Protein AF-A0A453HZV8-F1 (afdb_monomer)

Radius of gyration: 26.29 Å; Cα contacts (8 Å, |Δi|>4): 63; chains: 1; bounding box: 36×50×72 Å

Structure (mmCIF, N/CA/C/O backbone):
data_AF-A0A453HZV8-F1
#
_entry.id   AF-A0A453HZV8-F1
#
loop_
_atom_site.group_PDB
_atom_site.id
_atom_site.type_symbol
_atom_site.label_atom_id
_atom_site.label_alt_id
_atom_site.label_comp_id
_atom_site.label_asym_id
_atom_site.label_entity_id
_atom_site.label_seq_id
_atom_site.pdbx_PDB_ins_code
_atom_site.Cartn_x
_atom_site.Cartn_y
_atom_site.Cartn_z
_atom_site.occupancy
_atom_site.B_iso_or_equiv
_atom_site.auth_seq_id
_atom_site.auth_comp_id
_atom_site.auth_asym_id
_atom_site.auth_atom_id
_atom_site.pdbx_PDB_model_num
ATOM 1 N N . ASP A 1 1 ? 2.988 -12.137 22.885 1.00 50.72 1 ASP A N 1
ATOM 2 C CA . ASP A 1 1 ? 1.997 -13.231 22.780 1.00 50.72 1 ASP A CA 1
ATOM 3 C C . ASP A 1 1 ? 1.695 -13.998 24.070 1.00 50.72 1 ASP A C 1
ATOM 5 O O . ASP A 1 1 ? 0.723 -14.731 24.083 1.00 50.72 1 ASP A O 1
ATOM 9 N N . GLY A 1 2 ? 2.423 -13.806 25.182 1.00 58.47 2 GLY A N 1
ATOM 10 C CA . GLY A 1 2 ? 2.131 -14.515 26.445 1.00 58.47 2 GLY A CA 1
ATOM 11 C C . GLY A 1 2 ? 1.317 -13.742 27.491 1.00 58.47 2 GLY A C 1
ATOM 12 O O . GLY A 1 2 ? 0.857 -14.336 28.455 1.00 58.47 2 GLY A O 1
ATOM 13 N N . GLN A 1 3 ? 1.140 -12.425 27.343 1.00 60.38 3 GLN A N 1
ATOM 14 C CA . GLN A 1 3 ? 0.518 -11.594 28.388 1.00 60.38 3 GLN A CA 1
ATOM 15 C C . GLN A 1 3 ? -1.000 -11.779 28.486 1.00 60.38 3 GLN A C 1
ATOM 17 O O . GLN A 1 3 ? -1.528 -11.788 29.588 1.00 60.38 3 GLN A O 1
ATOM 22 N N . PHE A 1 4 ? -1.693 -11.955 27.356 1.00 62.22 4 PHE A N 1
ATOM 23 C CA . PHE A 1 4 ? -3.146 -12.163 27.338 1.00 62.22 4 PHE A CA 1
ATOM 24 C C . PHE A 1 4 ? -3.532 -13.562 27.838 1.00 62.22 4 PHE A C 1
ATOM 26 O O . PHE A 1 4 ? -4.460 -13.703 28.626 1.00 62.22 4 PHE A O 1
ATOM 33 N N . ASP A 1 5 ? -2.766 -14.583 27.446 1.00 67.31 5 ASP A N 1
ATOM 34 C CA . ASP A 1 5 ? -2.943 -15.961 27.928 1.00 67.31 5 ASP A CA 1
ATOM 35 C C . ASP A 1 5 ? -2.669 -16.062 29.438 1.00 67.31 5 ASP A C 1
ATOM 37 O O . ASP A 1 5 ? -3.370 -16.754 30.170 1.00 67.31 5 ASP A O 1
ATOM 41 N N . ARG A 1 6 ? -1.686 -15.293 29.930 1.00 63.53 6 ARG A N 1
ATOM 42 C CA . ARG A 1 6 ? -1.406 -15.135 31.362 1.00 63.53 6 ARG A CA 1
ATOM 43 C C . ARG A 1 6 ? -2.530 -14.404 32.103 1.00 63.53 6 ARG A C 1
ATOM 45 O O . ARG A 1 6 ? -2.806 -14.741 33.245 1.00 63.53 6 ARG A O 1
ATOM 52 N N . LEU A 1 7 ? -3.187 -13.447 31.445 1.00 65.31 7 LEU A N 1
ATOM 53 C CA . LEU A 1 7 ? -4.329 -12.697 31.976 1.00 65.31 7 LEU A CA 1
ATOM 54 C C . LEU A 1 7 ? -5.546 -13.588 32.232 1.00 65.31 7 LEU A C 1
ATOM 56 O O . LEU A 1 7 ? -6.179 -13.485 33.278 1.00 65.31 7 LEU A O 1
ATOM 60 N N . LEU A 1 8 ? -5.856 -14.457 31.266 1.00 66.81 8 LEU A N 1
ATOM 61 C CA . LEU A 1 8 ? -6.977 -15.391 31.347 1.00 66.81 8 LEU A CA 1
ATOM 62 C C . LEU A 1 8 ? -6.800 -16.373 32.508 1.00 66.81 8 LEU A C 1
ATOM 64 O O . LEU A 1 8 ? -7.730 -16.559 33.283 1.00 66.81 8 LEU A O 1
ATOM 68 N N . ARG A 1 9 ? -5.590 -16.922 32.682 1.00 65.12 9 ARG A N 1
ATOM 69 C CA . ARG A 1 9 ? -5.285 -17.860 33.777 1.00 65.12 9 ARG A CA 1
ATOM 70 C C . ARG A 1 9 ? -5.439 -17.225 35.160 1.00 65.12 9 ARG A C 1
ATOM 72 O O . ARG A 1 9 ? -6.044 -17.822 36.035 1.00 65.12 9 ARG A O 1
ATOM 79 N N . VAL A 1 10 ? -4.974 -15.986 35.336 1.00 66.31 10 VAL A N 1
ATOM 80 C CA . VAL A 1 10 ? -5.089 -15.266 36.620 1.00 66.31 10 VAL A CA 1
ATOM 81 C C . VAL A 1 10 ? -6.551 -14.997 36.989 1.00 66.31 10 VAL A C 1
ATOM 83 O O . VAL A 1 10 ? -6.921 -15.171 38.142 1.00 66.31 10 VAL A O 1
ATOM 86 N N . GLN A 1 11 ? -7.408 -14.646 36.022 1.00 62.66 11 GLN A N 1
ATOM 87 C CA . GLN A 1 11 ? -8.848 -14.479 36.271 1.00 62.66 11 GLN A CA 1
ATOM 88 C C . GLN A 1 11 ? -9.580 -15.790 36.593 1.00 62.66 11 GLN A C 1
ATOM 90 O O . GLN A 1 11 ? -10.613 -15.759 37.268 1.00 62.66 11 GLN A O 1
ATOM 95 N N . GLU A 1 12 ? -9.100 -16.919 36.070 1.00 62.25 12 GLU A N 1
ATOM 96 C CA . GLU A 1 12 ? -9.624 -18.251 36.389 1.00 62.25 12 GLU A CA 1
ATOM 97 C C . GLU A 1 12 ? -9.207 -18.683 37.805 1.00 62.25 12 GLU A C 1
ATOM 99 O O . GLU A 1 12 ? -10.048 -19.180 38.556 1.00 62.25 12 GLU A O 1
ATOM 104 N N . ASP A 1 13 ? -7.957 -18.414 38.197 1.00 62.28 13 ASP A N 1
ATOM 105 C CA . ASP A 1 13 ? -7.412 -18.735 39.522 1.00 62.28 13 ASP A CA 1
ATOM 106 C C . ASP A 1 13 ? -8.014 -17.847 40.637 1.00 62.28 13 ASP A C 1
ATOM 108 O O . ASP A 1 13 ? -8.332 -18.338 41.719 1.00 62.28 13 ASP A O 1
ATOM 112 N N . GLU A 1 14 ? -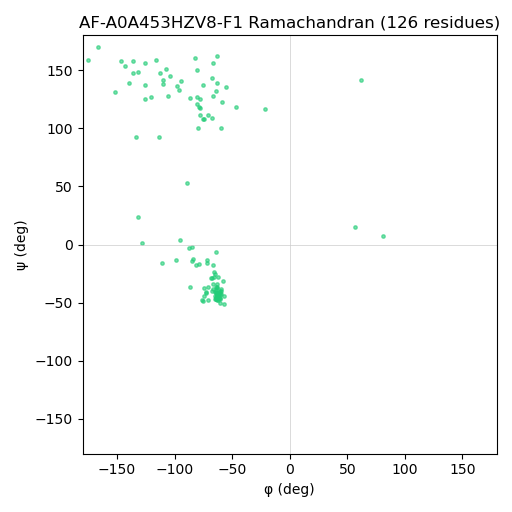8.291 -16.563 40.371 1.00 57.25 14 GLU A N 1
ATOM 113 C CA . GLU A 1 14 ? -8.911 -15.631 41.337 1.00 57.25 14 GLU A CA 1
ATOM 114 C C . GLU A 1 14 ? -10.370 -16.013 41.695 1.00 57.25 14 GLU A C 1
ATOM 116 O O . GLU A 1 14 ? -10.905 -15.599 42.725 1.00 57.25 14 GLU A O 1
ATOM 121 N N . GLN A 1 15 ? -11.024 -16.854 40.880 1.00 54.59 15 GLN A N 1
ATOM 122 C CA . GLN A 1 15 ? -12.363 -17.401 41.146 1.00 54.59 15 GLN A CA 1
ATOM 123 C C . GLN A 1 15 ? -12.341 -18.702 41.977 1.00 54.59 15 GLN A C 1
ATOM 125 O O . GLN A 1 15 ? -13.408 -19.205 42.347 1.00 54.59 15 GLN A O 1
ATOM 130 N N . GLY A 1 16 ? -11.161 -19.241 42.316 1.00 50.25 16 GLY A N 1
ATOM 131 C CA . GLY A 1 16 ? -10.993 -20.517 43.016 1.00 50.25 16 GLY A CA 1
ATOM 132 C C . GLY A 1 16 ? -10.007 -20.474 44.189 1.00 50.25 16 GLY A C 1
ATOM 133 O O . GLY A 1 16 ? -8.850 -20.811 44.016 1.00 50.25 16 GLY A O 1
ATOM 134 N N . ALA A 1 17 ? -10.527 -20.220 45.399 1.00 49.56 17 ALA A N 1
ATOM 135 C CA . ALA A 1 17 ? -9.871 -20.339 46.718 1.00 49.56 17 ALA A CA 1
ATOM 136 C C . ALA A 1 17 ? -8.625 -19.442 46.982 1.00 49.56 17 ALA A C 1
ATOM 138 O O . ALA A 1 17 ? -7.784 -19.260 46.113 1.00 49.56 17 ALA A O 1
ATOM 139 N N . PRO A 1 18 ? -8.455 -18.895 48.207 1.00 46.34 18 PRO A N 1
ATOM 140 C CA . PRO A 1 18 ? -7.338 -18.005 48.518 1.00 46.34 18 PRO A CA 1
ATOM 141 C C . PRO A 1 18 ? -6.054 -18.826 48.727 1.00 46.34 18 PRO A C 1
ATOM 143 O O . PRO A 1 18 ? -5.954 -19.586 49.693 1.00 46.34 18 PRO A O 1
ATOM 146 N N . GLY A 1 19 ? -5.094 -18.699 47.812 1.00 52.56 19 GLY A N 1
ATOM 147 C CA . GLY A 1 19 ? -3.747 -19.265 47.916 1.00 52.56 19 GLY A CA 1
ATOM 148 C C . GLY A 1 19 ? -2.697 -18.166 48.110 1.00 52.56 19 GLY A C 1
ATOM 149 O O . GLY A 1 19 ? -2.797 -17.125 47.480 1.00 52.56 19 GLY A O 1
ATOM 150 N N . ASP A 1 20 ? -1.738 -18.436 49.001 1.00 46.66 20 ASP A N 1
ATOM 151 C CA . ASP A 1 20 ? -0.581 -17.635 49.457 1.00 46.66 20 ASP A CA 1
ATOM 152 C C . ASP A 1 20 ? -0.093 -16.494 48.520 1.00 46.66 20 ASP A C 1
ATOM 154 O O . ASP A 1 20 ? 0.397 -16.731 47.415 1.00 46.66 20 ASP A O 1
ATOM 158 N N . ASP A 1 21 ? -0.183 -15.252 49.013 1.00 53.06 21 ASP A N 1
ATOM 159 C CA . ASP A 1 21 ? 0.037 -13.977 48.303 1.00 53.06 21 ASP A CA 1
ATOM 160 C C . ASP A 1 21 ? 1.504 -13.466 48.338 1.00 53.06 21 ASP A C 1
ATOM 162 O O . ASP A 1 21 ? 1.728 -12.324 48.738 1.00 53.06 21 ASP A O 1
ATOM 166 N N . ASP A 1 22 ? 2.527 -14.243 47.949 1.00 50.81 22 ASP A N 1
ATOM 167 C CA . ASP A 1 22 ? 3.923 -13.718 48.000 1.00 50.81 22 ASP A CA 1
ATOM 168 C C . ASP A 1 22 ? 4.773 -13.849 46.716 1.00 50.81 22 ASP A C 1
ATOM 170 O O . ASP A 1 22 ? 5.892 -13.346 46.682 1.00 50.81 22 ASP A O 1
ATOM 174 N N . ASP A 1 23 ? 4.236 -14.393 45.611 1.00 52.59 23 ASP A N 1
ATOM 175 C CA . ASP A 1 23 ? 4.972 -14.542 44.330 1.00 52.59 23 ASP A CA 1
ATOM 176 C C . ASP A 1 23 ? 4.194 -14.058 43.074 1.00 52.59 23 ASP A C 1
ATOM 178 O O . ASP A 1 23 ? 4.472 -14.475 41.944 1.00 52.59 23 ASP A O 1
ATOM 182 N N . MET A 1 24 ? 3.214 -13.152 43.211 1.00 57.69 24 MET A N 1
ATOM 183 C CA . MET A 1 24 ? 2.555 -12.550 42.037 1.00 57.69 24 MET A CA 1
ATOM 184 C C . MET A 1 24 ? 3.403 -11.421 41.429 1.00 57.69 24 MET A C 1
ATOM 186 O O . MET A 1 24 ? 3.371 -10.277 41.886 1.00 57.69 24 MET A O 1
ATOM 190 N N . GLU A 1 25 ? 4.121 -11.713 40.335 1.00 62.97 25 GLU A N 1
ATOM 191 C CA . GLU A 1 25 ? 4.603 -10.681 39.403 1.00 62.97 25 GLU A CA 1
ATOM 192 C C . GLU A 1 25 ? 3.448 -9.710 39.093 1.00 62.97 25 GLU A C 1
ATOM 194 O O . GLU A 1 25 ? 2.425 -10.129 38.554 1.00 62.97 25 GLU A O 1
ATOM 199 N N . GLN A 1 26 ? 3.593 -8.422 39.431 1.00 63.00 26 GLN A N 1
ATOM 200 C CA . GLN A 1 26 ? 2.564 -7.409 39.174 1.00 63.00 26 GLN A CA 1
ATOM 201 C C . GLN A 1 26 ? 2.282 -7.316 37.671 1.00 63.00 26 GLN A C 1
ATOM 203 O O . GLN A 1 26 ? 3.023 -6.689 36.909 1.00 63.00 26 GLN A O 1
ATOM 208 N N . ILE A 1 27 ? 1.197 -7.945 37.230 1.00 69.81 27 ILE A N 1
ATOM 209 C CA . ILE A 1 27 ? 0.741 -7.867 35.848 1.00 69.81 27 ILE A CA 1
ATOM 210 C C . ILE A 1 27 ? 0.188 -6.458 35.627 1.00 69.81 27 ILE A C 1
ATOM 212 O O . ILE A 1 27 ? -0.845 -6.081 36.177 1.00 69.81 27 ILE A O 1
ATOM 216 N N . GLN A 1 28 ? 0.884 -5.659 34.818 1.00 75.38 28 GLN A N 1
ATOM 217 C CA . GLN A 1 28 ? 0.398 -4.346 34.410 1.00 75.38 28 GLN A CA 1
ATOM 218 C C . GLN A 1 28 ? -0.707 -4.513 33.359 1.00 75.38 28 GLN A C 1
ATOM 220 O O . GLN A 1 28 ? -0.445 -4.863 32.208 1.00 75.38 28 GLN A O 1
ATOM 225 N N . TYR A 1 29 ? -1.949 -4.248 33.756 1.00 70.94 29 TYR A N 1
ATOM 226 C CA . TYR A 1 29 ? -3.101 -4.279 32.860 1.00 70.94 29 TYR A CA 1
ATOM 227 C C . TYR A 1 29 ? -3.122 -3.040 31.948 1.00 70.94 29 TYR A C 1
ATOM 229 O O . TYR A 1 29 ? -2.926 -1.921 32.434 1.00 70.94 29 TYR A O 1
A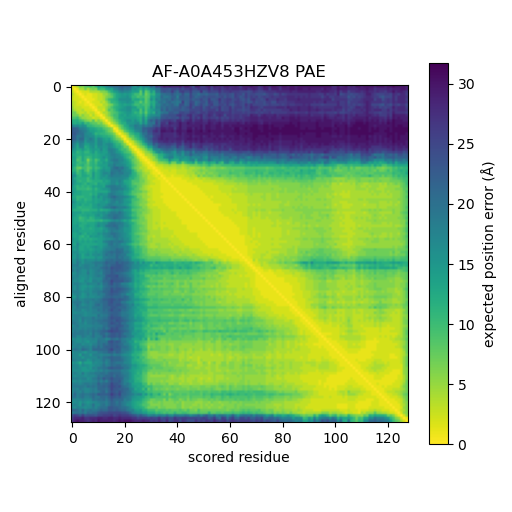TOM 237 N N . PRO A 1 30 ? -3.419 -3.188 30.641 1.00 83.75 30 PRO A N 1
ATOM 238 C CA . PRO A 1 30 ? -3.794 -2.054 29.810 1.00 83.75 30 PRO A CA 1
ATOM 239 C C . PRO A 1 30 ? -5.043 -1.393 30.401 1.00 83.75 30 PRO A C 1
ATOM 241 O O . PRO A 1 30 ? -6.078 -2.038 30.568 1.00 83.75 30 PRO A O 1
ATOM 244 N N . PHE A 1 31 ? -4.953 -0.105 30.723 1.00 87.81 31 PHE A N 1
ATOM 245 C CA . PHE A 1 31 ? -6.111 0.653 31.180 1.00 87.81 31 PHE A CA 1
ATOM 246 C C . PHE A 1 31 ? -6.987 1.025 29.981 1.00 87.81 31 PHE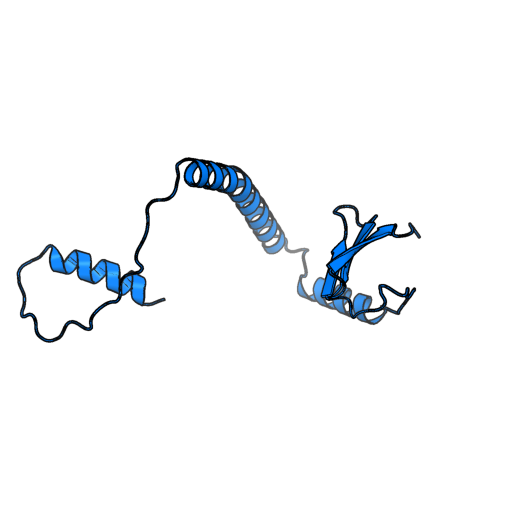 A C 1
ATOM 248 O O . PHE A 1 31 ? -6.550 1.747 29.082 1.00 87.81 31 PHE A O 1
ATOM 255 N N . PHE A 1 32 ? -8.225 0.534 29.967 1.00 87.88 32 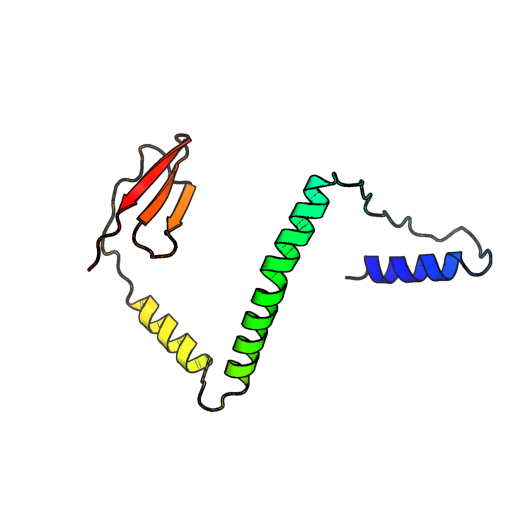PHE A N 1
ATOM 256 C CA . PHE A 1 32 ? -9.209 0.879 28.947 1.00 87.88 32 PHE A CA 1
ATOM 257 C C . PHE A 1 32 ? -10.106 2.010 29.441 1.00 87.88 32 PHE A C 1
ATOM 259 O O . PHE A 1 32 ? -10.638 1.961 30.547 1.00 87.88 32 PHE A O 1
ATOM 266 N N . THR A 1 33 ? -10.305 3.014 28.594 1.00 92.88 33 THR A N 1
ATOM 267 C CA . THR A 1 33 ? -11.288 4.074 28.813 1.00 92.88 33 THR A CA 1
ATOM 268 C C . THR A 1 33 ? -12.506 3.851 27.934 1.00 92.88 33 THR A C 1
ATOM 270 O O . THR A 1 33 ? -12.401 3.386 26.794 1.00 92.88 33 THR A O 1
ATOM 273 N N . GLU A 1 34 ? -13.678 4.199 28.458 1.00 94.19 34 GLU A N 1
ATOM 274 C CA . GLU A 1 34 ? -14.896 4.183 27.659 1.00 94.19 34 GLU A CA 1
ATOM 275 C C . GLU A 1 34 ? -14.799 5.205 26.520 1.00 94.19 34 GLU A C 1
ATOM 277 O O . GLU A 1 34 ? -14.401 6.358 26.702 1.00 94.19 34 GLU A O 1
ATOM 282 N N . GLY A 1 35 ? -15.141 4.754 25.314 1.00 94.44 35 GLY A N 1
ATOM 283 C CA . GLY A 1 35 ? -15.205 5.607 24.135 1.00 94.44 35 GLY A CA 1
ATOM 284 C C . GLY A 1 35 ? -16.528 6.363 24.057 1.00 94.44 35 GLY A C 1
ATOM 285 O O . GLY A 1 35 ? -17.537 5.959 24.626 1.00 94.44 35 GLY A O 1
ATOM 286 N N . THR A 1 36 ? -16.553 7.442 23.278 1.00 98.19 36 THR A N 1
ATOM 287 C CA . THR A 1 36 ? -17.810 8.132 22.967 1.00 98.19 36 THR A CA 1
ATOM 288 C C . THR A 1 36 ? -18.720 7.253 22.102 1.00 98.19 36 THR A C 1
ATOM 290 O O . THR A 1 36 ? -18.252 6.415 21.327 1.00 98.19 36 THR A O 1
ATOM 293 N N . ASN A 1 37 ? -20.033 7.500 22.144 1.00 98.06 37 ASN A N 1
ATOM 294 C CA . ASN A 1 37 ? -20.984 6.815 21.257 1.00 98.06 37 ASN A CA 1
ATOM 295 C C . ASN A 1 37 ? -20.661 7.021 19.762 1.00 98.06 37 ASN A C 1
ATOM 297 O O . ASN A 1 37 ? -20.872 6.120 18.955 1.00 98.06 37 ASN A O 1
ATOM 301 N N . GLN A 1 38 ? -20.091 8.174 19.386 1.00 98.31 38 GLN A N 1
ATOM 302 C CA . GLN A 1 38 ? -19.639 8.428 18.011 1.00 98.31 38 GLN A CA 1
ATOM 303 C C . GLN A 1 38 ? -18.495 7.492 17.599 1.00 98.31 38 GLN A C 1
ATOM 305 O O . GLN A 1 38 ? -18.493 6.979 16.482 1.00 98.31 38 GLN A O 1
ATOM 310 N N . LEU A 1 39 ? -17.544 7.228 18.503 1.00 97.88 39 LEU A N 1
ATOM 311 C CA . LEU A 1 39 ? -16.459 6.282 18.253 1.00 97.88 39 LEU A CA 1
ATOM 312 C C . LEU A 1 39 ? -16.987 4.849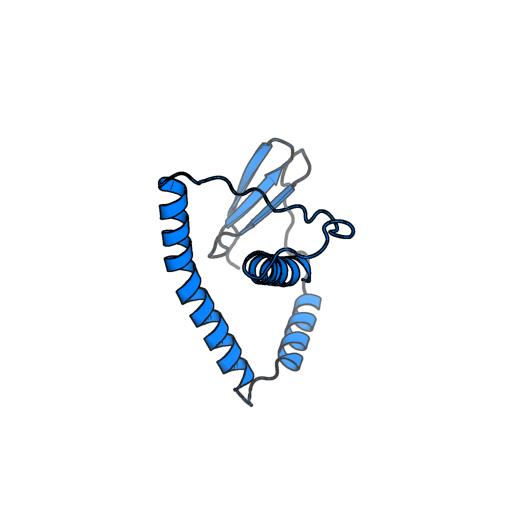 18.124 1.00 97.88 39 LEU A C 1
ATOM 314 O O . LEU A 1 39 ? -16.507 4.102 17.273 1.00 97.88 39 LEU A O 1
ATOM 318 N N . LEU A 1 40 ? -17.979 4.470 18.936 1.00 97.94 40 LEU A N 1
ATOM 319 C CA . LEU A 1 40 ? -18.634 3.168 18.821 1.00 97.94 40 LEU A CA 1
ATOM 320 C C . LEU A 1 40 ? -19.288 2.998 17.443 1.00 97.94 40 LEU A C 1
ATOM 322 O O . LEU A 1 40 ? -19.011 2.009 16.766 1.00 97.94 40 LEU A O 1
ATOM 326 N N . GLN A 1 41 ? -20.083 3.976 16.998 1.00 98.50 41 GLN A N 1
ATOM 327 C CA . GLN A 1 41 ? -20.726 3.924 15.683 1.00 98.50 41 GLN A CA 1
ATOM 328 C C . GLN A 1 41 ? -19.692 3.851 14.551 1.00 98.50 41 GLN A C 1
ATOM 330 O O . GLN A 1 41 ? -19.790 2.983 13.689 1.00 98.50 41 GLN A O 1
ATOM 335 N N . ALA A 1 42 ? -18.643 4.678 14.600 1.00 98.38 42 ALA A N 1
ATOM 336 C CA . ALA A 1 42 ? -17.575 4.643 13.602 1.00 98.38 42 ALA A CA 1
ATOM 337 C C . ALA A 1 42 ? -16.877 3.272 13.541 1.00 98.38 42 ALA A C 1
ATOM 339 O O . ALA A 1 42 ? -16.557 2.785 12.458 1.00 98.38 42 ALA A O 1
ATOM 340 N N . ARG A 1 43 ? -16.661 2.610 14.687 1.00 98.25 43 ARG A N 1
ATOM 341 C CA . ARG A 1 43 ? -16.098 1.248 14.726 1.00 98.25 43 ARG A CA 1
ATOM 342 C C . ARG A 1 43 ? -17.028 0.227 14.076 1.00 98.25 43 ARG A C 1
ATOM 344 O O . ARG A 1 43 ? -16.539 -0.637 13.352 1.00 98.25 43 ARG A O 1
ATOM 351 N N . VAL A 1 44 ? -18.338 0.332 14.306 1.00 98.50 44 VAL A N 1
ATOM 352 C CA . VAL A 1 44 ? -19.338 -0.520 13.643 1.00 98.50 44 VAL A CA 1
ATOM 353 C C . VAL A 1 44 ? -19.299 -0.304 12.131 1.00 98.50 44 VAL A C 1
ATOM 355 O O . VAL A 1 44 ? -19.213 -1.279 11.387 1.00 98.50 44 VAL A O 1
ATOM 358 N N . ASP A 1 45 ? -19.262 0.945 11.669 1.00 98.56 45 ASP A N 1
ATOM 359 C CA . ASP A 1 45 ? -19.201 1.272 10.240 1.00 98.56 45 ASP A CA 1
ATOM 360 C C . ASP A 1 45 ? -17.913 0.734 9.591 1.00 98.56 45 ASP A C 1
ATOM 362 O O . ASP A 1 45 ? -17.950 0.112 8.526 1.00 98.56 45 ASP A O 1
ATOM 366 N N . ILE A 1 46 ? -16.766 0.890 10.266 1.00 98.56 46 ILE A N 1
ATOM 367 C CA . ILE A 1 46 ? -15.483 0.320 9.832 1.00 98.56 46 ILE A CA 1
ATOM 368 C C . ILE A 1 46 ? -15.563 -1.207 9.768 1.00 98.56 46 ILE A C 1
ATOM 370 O O . ILE A 1 46 ? -15.071 -1.795 8.803 1.00 98.56 46 ILE A O 1
ATOM 374 N N . ALA A 1 47 ? -16.172 -1.870 10.754 1.00 98.62 47 ALA A N 1
ATOM 375 C CA . ALA A 1 47 ? -16.327 -3.323 10.761 1.00 98.62 47 ALA A CA 1
ATOM 376 C C . ALA A 1 47 ? -17.215 -3.794 9.598 1.00 98.62 47 ALA A C 1
ATOM 378 O O . ALA A 1 47 ? -16.821 -4.686 8.844 1.00 98.62 47 ALA A O 1
ATOM 379 N N . MET A 1 48 ? -18.360 -3.142 9.387 1.00 98.62 48 MET A N 1
ATOM 380 C CA . MET A 1 48 ? -19.287 -3.448 8.294 1.00 98.62 48 MET A CA 1
ATOM 381 C C . MET A 1 48 ? -18.662 -3.211 6.914 1.00 98.62 48 MET A C 1
ATOM 383 O O . MET A 1 48 ? -18.912 -3.974 5.983 1.00 98.62 48 MET A O 1
ATOM 387 N N . TYR A 1 49 ? -17.792 -2.207 6.777 1.00 98.19 49 TYR A N 1
ATOM 388 C CA . TYR A 1 49 ? -17.031 -1.968 5.551 1.00 98.19 49 TYR A CA 1
ATOM 389 C C . TYR A 1 49 ? -15.883 -2.974 5.349 1.00 98.19 49 TYR A C 1
ATOM 391 O O . TYR A 1 49 ? -15.660 -3.467 4.240 1.00 98.19 49 TYR A O 1
ATOM 399 N N . SER A 1 50 ? -15.116 -3.276 6.401 1.00 98.56 50 SER A N 1
ATOM 400 C CA . SER A 1 50 ? -13.850 -4.012 6.292 1.00 98.56 50 SER A CA 1
ATOM 401 C C . SER A 1 50 ? -14.006 -5.533 6.312 1.00 98.56 50 SER A C 1
ATOM 403 O O . SER A 1 50 ? -13.290 -6.206 5.566 1.00 98.56 50 SER A O 1
ATOM 405 N N . LEU A 1 51 ? -14.942 -6.093 7.087 1.00 98.56 51 LEU A N 1
ATOM 406 C CA . LEU A 1 51 ? -15.108 -7.546 7.227 1.00 98.56 51 LEU A CA 1
ATOM 407 C C . LEU A 1 51 ? -15.506 -8.235 5.907 1.00 98.56 51 LEU A C 1
ATOM 409 O O . LEU A 1 51 ? -14.835 -9.203 5.530 1.00 98.56 51 LEU A O 1
ATOM 413 N N . PRO A 1 52 ? -16.493 -7.743 5.126 1.00 98.56 52 PRO A N 1
ATOM 414 C CA . PRO A 1 52 ? -16.822 -8.351 3.834 1.00 98.56 52 PRO A CA 1
ATOM 415 C C . PRO A 1 52 ? -15.659 -8.273 2.837 1.00 98.56 52 PRO A C 1
ATOM 417 O O . PRO A 1 52 ? -15.397 -9.223 2.098 1.00 98.56 52 PRO A O 1
ATOM 420 N N . ARG A 1 53 ? -14.903 -7.165 2.845 1.00 98.31 53 ARG A N 1
ATOM 421 C CA . ARG A 1 53 ? -13.715 -6.984 1.992 1.00 98.31 53 ARG A CA 1
ATOM 422 C C . ARG A 1 53 ? -12.585 -7.928 2.391 1.00 98.31 53 ARG A C 1
ATOM 424 O O . ARG A 1 53 ? -11.920 -8.483 1.518 1.00 98.31 53 ARG A O 1
ATOM 431 N N . ALA A 1 54 ? -12.375 -8.133 3.691 1.00 98.50 54 ALA A N 1
ATOM 432 C CA . ALA A 1 54 ? -11.403 -9.089 4.204 1.00 98.50 54 ALA A CA 1
ATOM 433 C C . ALA A 1 54 ? -11.769 -10.518 3.785 1.00 98.50 54 ALA A C 1
ATOM 435 O O . ALA A 1 54 ? -10.907 -11.227 3.268 1.00 98.50 54 ALA A O 1
ATOM 436 N N . LYS A 1 55 ? -13.049 -10.902 3.896 1.00 98.50 55 LYS A N 1
ATOM 437 C CA . LYS A 1 55 ? -13.548 -12.183 3.378 1.00 98.50 55 LYS A CA 1
ATOM 438 C C . LYS A 1 55 ? -13.271 -12.329 1.883 1.00 98.50 55 LYS A C 1
ATOM 440 O O . LYS A 1 55 ? -12.668 -13.315 1.478 1.00 98.50 55 LYS A O 1
ATOM 445 N N . ALA A 1 56 ? -13.640 -11.339 1.070 1.00 98.44 56 ALA A N 1
ATOM 446 C CA . ALA A 1 56 ? -13.408 -11.379 -0.373 1.00 98.44 56 ALA A CA 1
ATOM 447 C C . ALA A 1 56 ? -11.913 -11.494 -0.732 1.00 98.44 56 ALA A C 1
ATOM 449 O O . ALA A 1 56 ? -11.554 -12.241 -1.642 1.00 98.44 56 ALA A O 1
ATOM 450 N N . ARG A 1 57 ? -11.034 -10.790 -0.003 1.00 98.06 57 ARG A N 1
ATOM 451 C CA . ARG A 1 57 ? -9.574 -10.881 -0.160 1.00 98.06 57 ARG A CA 1
ATOM 452 C C . ARG A 1 57 ? -9.057 -12.283 0.171 1.00 98.06 57 ARG A C 1
ATOM 454 O O . ARG A 1 57 ? -8.304 -12.840 -0.620 1.00 98.06 57 ARG A O 1
ATOM 461 N N . VAL A 1 58 ? -9.479 -12.858 1.298 1.00 98.31 58 VAL A N 1
ATOM 462 C CA . VAL A 1 58 ? -9.083 -14.215 1.714 1.00 98.31 58 VAL A CA 1
ATOM 463 C C . VAL A 1 58 ? -9.612 -15.261 0.737 1.00 98.31 58 VAL A C 1
ATOM 465 O O . VAL A 1 58 ? -8.863 -16.141 0.329 1.00 98.31 58 VAL A O 1
ATOM 468 N N . ASP A 1 59 ? -10.868 -15.151 0.309 1.00 98.12 59 ASP A N 1
ATOM 469 C CA . ASP A 1 59 ? -11.455 -16.078 -0.657 1.00 98.12 59 ASP A CA 1
ATOM 470 C C . ASP A 1 59 ? -10.720 -16.001 -2.010 1.00 98.12 59 ASP A C 1
ATOM 472 O O . ASP A 1 59 ? -10.537 -17.021 -2.666 1.00 98.12 59 ASP A O 1
ATOM 476 N N . ARG A 1 60 ? -10.271 -14.812 -2.444 1.00 96.00 60 ARG A N 1
ATOM 477 C CA . ARG A 1 60 ? -9.432 -14.658 -3.648 1.00 96.00 60 ARG A CA 1
ATOM 478 C C . ARG A 1 60 ? -8.072 -15.333 -3.479 1.00 96.00 60 ARG A C 1
ATOM 480 O O . ARG A 1 60 ? -7.677 -16.083 -4.360 1.00 96.00 60 ARG A O 1
ATOM 487 N N . ALA A 1 61 ? -7.399 -15.112 -2.350 1.00 95.06 61 ALA 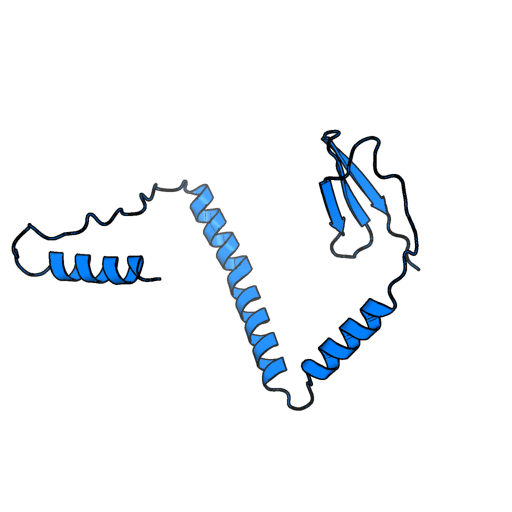A N 1
ATOM 488 C CA . ALA A 1 61 ? -6.116 -15.749 -2.058 1.00 95.06 61 ALA A CA 1
ATOM 489 C C . ALA A 1 61 ? -6.231 -17.283 -2.012 1.00 95.06 61 ALA A C 1
ATOM 491 O O . ALA A 1 61 ? -5.397 -17.977 -2.578 1.00 95.06 61 ALA A O 1
ATOM 492 N N . LYS A 1 62 ? -7.302 -17.813 -1.405 1.00 96.06 62 LYS A N 1
ATOM 493 C CA . LYS A 1 62 ? -7.586 -19.255 -1.378 1.00 96.06 62 LYS A CA 1
ATOM 494 C C . LYS A 1 62 ? -7.831 -19.833 -2.768 1.00 96.06 62 LYS A C 1
ATOM 496 O O . LYS A 1 62 ? -7.348 -20.921 -3.042 1.00 96.06 62 LYS A O 1
ATOM 501 N N . ARG A 1 63 ? -8.581 -19.126 -3.626 1.00 94.62 63 ARG A N 1
ATOM 502 C CA . ARG A 1 63 ? -8.802 -19.557 -5.017 1.00 94.62 63 ARG A CA 1
ATOM 503 C C . ARG A 1 63 ? -7.492 -19.613 -5.790 1.00 94.62 63 ARG A C 1
ATOM 505 O O . ARG A 1 63 ? -7.229 -20.640 -6.387 1.00 94.62 63 ARG A O 1
ATOM 512 N N . ARG A 1 64 ? -6.674 -18.559 -5.700 1.00 91.19 64 ARG A N 1
ATOM 513 C CA . ARG A 1 64 ? -5.359 -18.499 -6.348 1.00 91.19 64 ARG A CA 1
ATOM 514 C C . ARG A 1 64 ? -4.454 -19.654 -5.917 1.00 91.19 64 ARG A C 1
ATOM 516 O O . ARG A 1 64 ? -3.855 -20.300 -6.750 1.00 91.19 64 ARG A O 1
ATOM 523 N N . LEU A 1 65 ? -4.414 -19.954 -4.617 1.00 90.56 65 LEU A N 1
ATOM 524 C CA . LEU A 1 65 ? -3.616 -21.066 -4.090 1.00 90.56 65 LEU A CA 1
ATOM 525 C C . LEU A 1 65 ? -4.130 -22.453 -4.518 1.00 90.56 65 LEU A C 1
ATOM 527 O O . LEU A 1 65 ? -3.362 -23.406 -4.550 1.00 90.56 65 LEU A O 1
ATOM 531 N N . ALA A 1 66 ? -5.435 -22.590 -4.756 1.00 93.56 66 ALA A N 1
ATOM 532 C CA . ALA A 1 66 ? -6.045 -23.857 -5.150 1.00 93.56 66 ALA A CA 1
ATOM 533 C C . ALA A 1 66 ? -5.970 -24.119 -6.663 1.00 93.56 66 ALA A C 1
ATOM 535 O O . ALA A 1 66 ? -6.257 -25.238 -7.088 1.00 93.56 66 ALA A O 1
ATOM 536 N N . ASP A 1 67 ? -5.648 -23.099 -7.454 1.00 93.56 67 ASP A N 1
ATOM 537 C CA . ASP A 1 67 ? -5.477 -23.209 -8.895 1.00 93.56 67 ASP A CA 1
ATOM 538 C C . ASP A 1 67 ? -4.111 -23.838 -9.201 1.00 93.56 67 ASP A C 1
ATOM 540 O O . ASP A 1 67 ? -3.088 -23.382 -8.699 1.00 93.56 67 ASP A O 1
ATOM 544 N N . LEU A 1 68 ? -4.103 -24.922 -9.978 1.00 88.38 68 LEU A N 1
ATOM 545 C CA . LEU A 1 68 ? -2.873 -25.637 -10.334 1.00 88.38 68 LEU A CA 1
ATOM 546 C C . LEU A 1 68 ? -2.127 -24.964 -11.492 1.00 88.38 68 LEU A C 1
ATOM 548 O O . LEU A 1 68 ? -0.948 -25.253 -11.682 1.00 88.38 68 LEU A O 1
ATOM 552 N N . ASP A 1 69 ? -2.808 -24.102 -12.252 1.00 91.56 69 ASP A N 1
ATOM 553 C CA . ASP A 1 69 ? -2.220 -23.370 -13.376 1.00 91.56 69 ASP A CA 1
ATOM 554 C C . ASP A 1 69 ? -1.499 -22.085 -12.916 1.00 91.56 69 ASP A C 1
ATOM 556 O O . ASP A 1 69 ? -0.751 -21.483 -13.686 1.00 91.56 69 ASP A O 1
ATOM 560 N N . GLU A 1 70 ? -1.701 -21.661 -11.663 1.00 89.38 70 GLU A N 1
ATOM 561 C CA . GLU A 1 70 ? -1.020 -20.513 -11.058 1.00 89.38 70 GLU A CA 1
ATOM 562 C C . GLU A 1 70 ? 0.384 -20.899 -10.565 1.00 89.38 70 GLU A C 1
ATOM 564 O O . GLU A 1 70 ? 0.546 -21.742 -9.680 1.00 89.38 70 GLU A O 1
ATOM 569 N N . ASP A 1 71 ? 1.407 -20.221 -11.094 1.00 93.06 71 ASP A N 1
ATOM 570 C CA . ASP A 1 71 ? 2.797 -20.325 -10.641 1.00 93.06 71 ASP A CA 1
ATOM 571 C C . ASP A 1 71 ? 3.242 -18.986 -10.020 1.00 93.06 71 ASP A C 1
ATOM 573 O O . ASP A 1 71 ? 3.699 -18.081 -10.729 1.00 93.06 71 ASP A O 1
ATOM 577 N N . PRO A 1 72 ? 3.095 -18.816 -8.692 1.00 89.94 72 PRO A N 1
ATOM 578 C CA . PRO A 1 72 ? 3.396 -17.549 -8.035 1.00 89.94 72 PRO A CA 1
ATOM 579 C C . PRO A 1 72 ? 4.884 -17.186 -8.091 1.00 89.94 72 PRO A C 1
ATOM 581 O O . PRO A 1 72 ? 5.203 -16.001 -7.989 1.00 89.94 72 PRO A O 1
ATOM 584 N N . GLU A 1 73 ? 5.777 -18.169 -8.243 1.00 92.50 73 GLU A N 1
ATOM 585 C CA . GLU A 1 73 ? 7.219 -17.934 -8.338 1.00 92.50 73 GLU A CA 1
ATOM 586 C C . GLU A 1 73 ? 7.565 -17.382 -9.721 1.00 92.50 73 GLU A C 1
ATOM 588 O O . GLU A 1 73 ? 8.194 -16.330 -9.828 1.00 92.50 73 GLU A O 1
ATOM 593 N N . ALA A 1 74 ? 7.060 -18.019 -10.783 1.00 94.31 74 ALA A N 1
ATOM 594 C CA . ALA A 1 74 ? 7.249 -17.525 -12.143 1.00 94.31 74 ALA A CA 1
ATOM 595 C C . ALA A 1 74 ? 6.656 -16.118 -12.330 1.00 94.31 74 ALA A C 1
ATOM 597 O O . ALA A 1 74 ? 7.270 -15.264 -12.970 1.00 94.31 74 ALA A O 1
ATOM 598 N N . GLU A 1 75 ? 5.484 -15.837 -11.751 1.00 93.38 75 GLU A N 1
ATOM 599 C CA . GLU A 1 75 ? 4.904 -14.491 -11.776 1.00 93.38 75 GLU A CA 1
ATOM 600 C C . GLU A 1 75 ? 5.764 -13.464 -11.029 1.00 93.38 75 GLU A C 1
ATOM 602 O O . GLU A 1 75 ? 5.950 -12.348 -11.523 1.00 93.38 75 GLU A O 1
ATOM 607 N N . ALA A 1 76 ? 6.311 -13.822 -9.862 1.00 94.56 76 ALA A N 1
ATOM 608 C CA . ALA A 1 76 ? 7.206 -12.946 -9.113 1.00 94.56 76 ALA A CA 1
ATOM 609 C C . ALA A 1 76 ? 8.487 -12.642 -9.906 1.00 94.56 76 ALA A C 1
ATOM 611 O O . ALA A 1 76 ? 8.866 -11.474 -10.026 1.00 94.56 76 ALA A O 1
ATOM 612 N N . ASP A 1 77 ? 9.096 -13.658 -10.518 1.00 96.75 77 ASP A N 1
ATOM 613 C CA . ASP A 1 77 ? 10.273 -13.513 -11.377 1.00 96.75 77 ASP A CA 1
ATOM 614 C C . ASP A 1 77 ? 9.999 -12.606 -12.581 1.00 96.75 77 ASP A C 1
ATOM 616 O O . ASP A 1 77 ? 10.813 -11.740 -12.921 1.00 96.75 77 ASP A O 1
ATOM 620 N N . LEU A 1 78 ? 8.832 -12.756 -13.216 1.00 96.19 78 LEU A N 1
ATOM 621 C CA . LEU A 1 78 ? 8.410 -11.888 -14.314 1.00 96.19 78 LEU A CA 1
ATOM 622 C C . LEU A 1 78 ? 8.267 -10.431 -13.863 1.00 96.19 78 LEU A C 1
ATOM 624 O O . LEU A 1 78 ? 8.756 -9.538 -14.557 1.00 96.19 78 LEU A O 1
ATOM 628 N N . VAL A 1 79 ? 7.648 -10.180 -12.705 1.00 96.62 79 VAL A N 1
ATOM 629 C CA . VAL A 1 79 ? 7.500 -8.825 -12.147 1.00 96.62 79 VAL A CA 1
ATOM 630 C C . VAL A 1 79 ? 8.862 -8.213 -11.817 1.00 96.62 79 VAL A C 1
ATOM 632 O O . VAL A 1 79 ? 9.102 -7.052 -12.145 1.00 96.62 79 VAL A O 1
ATOM 635 N N . VAL A 1 80 ? 9.779 -8.978 -11.217 1.00 97.06 80 VAL A N 1
ATOM 636 C CA . VAL A 1 80 ? 11.141 -8.508 -10.912 1.00 97.06 80 VAL A CA 1
ATOM 637 C C . VAL A 1 80 ? 11.902 -8.180 -12.193 1.00 97.06 80 VAL A C 1
ATOM 639 O O . VAL A 1 80 ? 12.544 -7.132 -12.275 1.00 97.06 80 VAL A O 1
ATOM 642 N N . LYS A 1 81 ? 11.800 -9.035 -13.215 1.00 96.88 81 LYS A N 1
ATOM 643 C CA . LYS A 1 81 ? 12.424 -8.792 -14.516 1.00 96.88 81 LYS A CA 1
ATOM 644 C C . LYS A 1 81 ? 11.890 -7.513 -15.165 1.00 96.88 81 LYS A C 1
ATOM 646 O O . LYS A 1 81 ? 12.688 -6.692 -15.597 1.00 96.88 81 LYS A O 1
ATOM 651 N N . GLN A 1 82 ? 10.570 -7.320 -15.179 1.00 96.19 82 GLN A N 1
ATOM 652 C CA . GLN A 1 82 ? 9.940 -6.100 -15.701 1.00 96.19 82 GLN A CA 1
ATOM 653 C C . GLN A 1 82 ? 10.361 -4.851 -14.919 1.00 96.19 82 GLN A C 1
ATOM 655 O O . GLN A 1 82 ? 10.634 -3.815 -15.517 1.00 96.19 82 GLN A O 1
ATOM 660 N N . ALA A 1 83 ? 10.455 -4.945 -13.590 1.00 95.31 83 ALA A N 1
ATOM 661 C CA . ALA A 1 83 ? 10.918 -3.843 -12.753 1.00 95.31 83 ALA A CA 1
ATOM 662 C C . ALA A 1 83 ? 12.396 -3.493 -13.003 1.00 95.31 83 ALA A C 1
ATOM 664 O O . ALA A 1 83 ? 12.787 -2.342 -12.828 1.00 95.31 83 ALA A O 1
ATOM 665 N N . GLY A 1 84 ? 13.212 -4.460 -13.436 1.00 96.44 84 GLY A N 1
ATOM 666 C CA . GLY A 1 84 ? 14.600 -4.233 -13.845 1.00 96.44 84 GLY A CA 1
ATOM 667 C C . GLY A 1 84 ? 14.743 -3.354 -15.092 1.00 96.44 84 GLY A C 1
ATOM 668 O O . GLY A 1 84 ? 15.756 -2.674 -15.236 1.00 96.44 84 GLY A O 1
ATOM 669 N N . ASP A 1 85 ? 13.718 -3.318 -15.946 1.00 95.94 85 ASP A N 1
ATOM 670 C CA . ASP A 1 85 ? 13.686 -2.492 -17.157 1.00 95.94 85 ASP A CA 1
ATOM 671 C C . ASP A 1 85 ? 13.201 -1.053 -16.881 1.00 95.94 85 ASP A C 1
ATOM 673 O O . ASP A 1 85 ? 13.158 -0.223 -17.793 1.00 95.94 85 ASP A O 1
ATOM 677 N N . PHE A 1 86 ? 12.829 -0.721 -15.637 1.00 95.50 86 PHE A N 1
ATOM 678 C CA . PHE A 1 86 ? 12.369 0.622 -15.290 1.00 95.50 86 PHE A CA 1
ATOM 679 C C . PHE A 1 86 ? 13.491 1.655 -15.410 1.00 95.50 86 PHE A C 1
ATOM 681 O O . PHE A 1 86 ? 14.559 1.546 -14.807 1.00 95.50 86 PHE A O 1
ATOM 688 N N . VAL A 1 87 ? 13.197 2.721 -16.152 1.00 95.94 87 VAL A N 1
ATOM 689 C CA . VAL A 1 87 ? 14.067 3.883 -16.336 1.00 95.94 87 VAL A CA 1
ATOM 690 C C . VAL A 1 87 ? 13.315 5.156 -15.963 1.00 95.94 87 VAL A C 1
ATOM 692 O O . VAL A 1 87 ? 12.086 5.201 -15.990 1.00 95.94 87 VAL A O 1
ATOM 695 N N . LEU A 1 88 ? 14.055 6.206 -15.604 1.00 93.56 88 LEU A N 1
ATOM 696 C CA . LEU A 1 88 ? 13.466 7.514 -15.336 1.00 93.56 88 LEU A CA 1
ATOM 697 C C . LEU A 1 88 ? 12.913 8.105 -16.640 1.00 93.56 88 LEU A C 1
ATOM 699 O O . LEU A 1 88 ? 13.685 8.517 -17.502 1.00 93.56 88 LEU A O 1
ATOM 703 N N . GLU A 1 89 ? 11.590 8.164 -16.763 1.00 91.38 89 GLU A N 1
ATOM 704 C CA . GLU A 1 89 ? 10.925 8.777 -17.917 1.00 91.38 89 GLU A CA 1
ATOM 705 C C . GLU A 1 89 ? 10.957 10.310 -17.843 1.00 91.38 89 GLU A C 1
ATOM 707 O O . GLU A 1 89 ? 11.338 10.982 -18.801 1.00 91.38 89 GLU A O 1
ATOM 712 N N . CYS A 1 90 ? 10.604 10.877 -16.685 1.00 90.06 90 CYS A N 1
ATOM 713 C CA . CYS A 1 90 ? 10.567 12.320 -16.469 1.00 90.06 90 CYS A CA 1
ATOM 714 C C . CYS A 1 90 ? 10.950 12.704 -15.035 1.00 90.06 90 CYS A C 1
ATOM 716 O O . CYS A 1 90 ? 10.816 11.918 -14.098 1.00 90.06 90 CYS A O 1
ATOM 718 N N . SER A 1 91 ? 11.388 13.950 -14.858 1.00 92.88 91 SER A N 1
ATOM 719 C CA . SER A 1 91 ? 11.628 14.559 -13.549 1.00 92.88 91 SER A CA 1
ATOM 720 C C . SER A 1 91 ? 11.141 16.001 -13.567 1.00 92.88 91 SER A C 1
ATOM 722 O O . SER A 1 91 ? 11.400 16.730 -14.522 1.00 92.88 91 SER A O 1
ATOM 724 N N . GLU A 1 92 ? 10.495 16.426 -12.486 1.00 91.69 92 GLU A N 1
ATOM 725 C CA . GLU A 1 92 ? 9.974 17.783 -12.320 1.00 91.69 92 GLU A CA 1
ATOM 726 C C . GLU A 1 92 ? 10.377 18.352 -10.954 1.00 91.69 92 GLU A C 1
ATOM 728 O O . GLU A 1 92 ? 10.545 17.615 -9.977 1.00 91.69 92 GLU A O 1
ATOM 733 N N . ILE A 1 93 ? 10.574 19.672 -10.883 1.00 94.12 93 ILE A N 1
ATOM 734 C CA . ILE A 1 93 ? 10.911 20.352 -9.629 1.00 94.12 93 ILE A CA 1
ATOM 735 C C . ILE A 1 93 ? 9.653 20.430 -8.765 1.00 94.12 93 ILE A C 1
ATOM 737 O O . ILE A 1 93 ? 8.740 21.209 -9.027 1.00 94.12 93 ILE A O 1
ATOM 741 N N . GLY A 1 94 ? 9.636 19.629 -7.700 1.00 92.62 94 GLY A N 1
ATOM 742 C CA . GLY A 1 94 ? 8.502 19.556 -6.788 1.00 92.62 94 GLY A CA 1
ATOM 743 C C . GLY A 1 94 ? 8.323 20.801 -5.920 1.00 92.62 94 GLY A C 1
ATOM 744 O O . GLY A 1 94 ? 7.209 21.308 -5.809 1.00 92.62 94 GLY A O 1
ATOM 745 N N . ASP A 1 95 ? 9.383 21.309 -5.284 1.00 96.19 95 ASP A N 1
ATOM 746 C CA . ASP A 1 95 ? 9.333 22.498 -4.421 1.00 96.19 95 ASP A CA 1
ATOM 747 C C . ASP A 1 95 ? 10.732 23.047 -4.078 1.00 96.19 95 ASP A C 1
ATOM 749 O O . ASP A 1 95 ? 11.731 22.370 -4.309 1.00 96.19 95 ASP A O 1
ATOM 753 N N . ASP A 1 96 ? 10.797 24.242 -3.473 1.00 96.00 96 ASP A N 1
ATOM 754 C CA . ASP A 1 96 ? 12.052 24.847 -2.970 1.00 96.00 96 ASP A CA 1
ATOM 755 C C . ASP A 1 96 ? 12.597 24.145 -1.713 1.00 96.00 96 ASP A C 1
ATOM 757 O O . ASP A 1 96 ? 13.745 24.341 -1.306 1.00 96.00 96 ASP A O 1
ATOM 761 N N . ARG A 1 97 ? 11.755 23.344 -1.052 1.00 96.12 97 ARG A N 1
ATOM 762 C CA . ARG A 1 97 ? 12.111 22.517 0.104 1.00 96.12 97 ARG A CA 1
ATOM 763 C C . ARG A 1 97 ? 11.958 21.034 -0.238 1.00 96.12 97 ARG A C 1
ATOM 765 O O . ARG A 1 97 ? 11.206 20.698 -1.148 1.00 96.12 97 ARG A O 1
ATOM 772 N N . PRO A 1 98 ? 12.625 20.132 0.501 1.00 96.94 98 PRO A N 1
ATOM 773 C CA . PRO A 1 98 ? 12.495 18.701 0.263 1.00 96.94 98 PRO A CA 1
ATOM 774 C C . PRO A 1 98 ? 11.038 18.224 0.312 1.00 96.94 98 PRO A C 1
ATOM 776 O O . PRO A 1 98 ? 10.283 18.572 1.229 1.00 96.94 98 PRO A O 1
ATOM 779 N N . LEU A 1 99 ? 10.673 17.387 -0.662 1.00 97.31 99 LEU A N 1
ATOM 780 C CA . LEU A 1 99 ? 9.413 16.654 -0.644 1.00 97.31 99 LEU A CA 1
ATOM 781 C C . LEU A 1 99 ? 9.429 15.608 0.482 1.00 97.31 99 LEU A C 1
ATOM 783 O O . LEU A 1 99 ? 10.453 14.982 0.748 1.00 97.31 99 LEU A O 1
ATOM 787 N N . THR A 1 100 ? 8.287 15.407 1.133 1.00 97.19 100 THR A N 1
ATOM 788 C CA . THR A 1 100 ? 8.113 14.484 2.267 1.00 97.19 100 THR A CA 1
ATOM 789 C C . THR A 1 100 ? 7.263 13.268 1.964 1.00 97.19 100 THR A C 1
ATOM 791 O O . THR A 1 100 ? 7.270 12.313 2.736 1.00 97.19 100 THR A O 1
ATOM 794 N N . GLY A 1 101 ? 6.508 13.298 0.873 1.00 97.06 101 GLY A N 1
ATOM 795 C CA . GLY A 1 101 ? 5.599 12.222 0.526 1.00 97.06 101 GLY A CA 1
ATOM 796 C C . GLY A 1 101 ? 4.940 12.455 -0.819 1.00 97.06 101 GLY A C 1
ATOM 797 O O . GLY A 1 101 ? 4.867 13.585 -1.312 1.00 97.06 101 GLY A O 1
ATOM 798 N N . CYS A 1 102 ? 4.454 11.368 -1.405 1.00 96.69 102 CYS A N 1
ATOM 799 C CA . CYS A 1 102 ? 3.633 11.407 -2.597 1.00 96.69 102 CYS A CA 1
ATOM 800 C C . CYS A 1 102 ? 2.545 10.325 -2.554 1.00 96.69 102 CYS A C 1
ATOM 802 O O . CYS A 1 102 ? 2.679 9.317 -1.858 1.00 96.69 102 CYS A O 1
ATOM 804 N N . SER A 1 103 ? 1.435 10.550 -3.255 1.00 97.06 103 SER A N 1
ATOM 805 C CA . SER A 1 103 ? 0.339 9.585 -3.359 1.00 97.06 103 SER A CA 1
ATOM 806 C C . SER A 1 103 ? -0.413 9.759 -4.673 1.00 97.06 103 SER A C 1
ATOM 808 O O . SER A 1 103 ? -0.782 10.878 -5.031 1.00 97.06 103 SER A O 1
ATOM 810 N N . PHE A 1 104 ? -0.641 8.657 -5.383 1.00 97.12 104 PHE A N 1
ATOM 811 C CA . PHE A 1 104 ? -1.452 8.649 -6.597 1.00 97.12 104 PHE A CA 1
ATOM 812 C C . PHE A 1 104 ? -2.949 8.622 -6.277 1.00 97.12 104 PHE A C 1
ATOM 814 O O . PHE A 1 104 ? -3.389 8.043 -5.278 1.00 97.12 104 PHE A O 1
ATOM 821 N N . SER A 1 105 ? -3.752 9.201 -7.168 1.00 96.56 105 SER A N 1
ATOM 822 C CA . SER A 1 105 ? -5.193 8.962 -7.204 1.00 96.56 105 SER A CA 1
ATOM 823 C C . SER A 1 105 ? -5.499 7.490 -7.518 1.00 96.5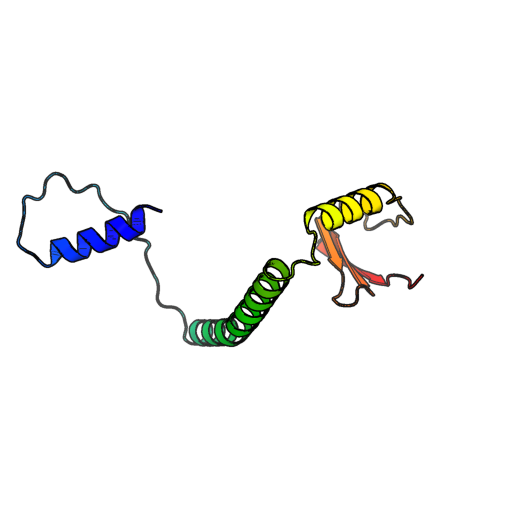6 105 SER A C 1
ATOM 825 O O . SER A 1 105 ? -4.661 6.741 -8.017 1.00 96.56 105 SER A O 1
ATOM 827 N N . ARG A 1 106 ? -6.728 7.041 -7.225 1.00 94.94 106 ARG A N 1
ATOM 828 C CA . ARG A 1 106 ? -7.131 5.629 -7.410 1.00 94.94 106 ARG A CA 1
ATOM 829 C C . ARG A 1 106 ? -7.069 5.149 -8.862 1.00 94.94 106 ARG A C 1
ATOM 831 O O . ARG A 1 106 ? -6.915 3.957 -9.087 1.00 94.94 106 ARG A O 1
ATOM 838 N N . ASP A 1 107 ? -7.247 6.062 -9.805 1.00 95.00 107 ASP A N 1
ATOM 839 C CA . ASP A 1 107 ? -7.170 5.858 -11.253 1.00 95.00 107 ASP A CA 1
ATOM 840 C C . ASP A 1 107 ? -5.784 6.202 -11.828 1.00 95.00 107 ASP A C 1
ATOM 842 O O . ASP A 1 107 ? -5.609 6.161 -13.040 1.00 95.00 107 ASP A O 1
ATOM 846 N N . ALA A 1 108 ? -4.819 6.559 -10.970 1.00 93.81 108 ALA A N 1
ATOM 847 C CA . ALA A 1 108 ? -3.466 6.987 -11.324 1.00 93.81 108 ALA A CA 1
ATOM 848 C C . ALA A 1 108 ? -3.376 8.204 -12.272 1.00 93.81 108 ALA A C 1
ATOM 850 O O . ALA A 1 108 ? -2.305 8.483 -12.804 1.00 93.81 108 ALA A O 1
ATOM 851 N N . SER A 1 109 ? -4.461 8.967 -12.452 1.00 95.12 109 SER A N 1
ATOM 852 C CA . SER A 1 109 ? -4.481 10.169 -13.301 1.00 95.12 109 SER A CA 1
ATOM 853 C C . SER A 1 109 ? -3.862 11.400 -12.632 1.00 95.12 109 SER A C 1
ATOM 855 O O . SER A 1 109 ? -3.525 12.376 -13.301 1.00 95.12 109 SER A O 1
ATOM 857 N N . MET A 1 110 ? -3.699 11.380 -11.306 1.00 96.06 110 MET A N 1
ATOM 858 C CA . MET A 1 110 ? -3.160 12.496 -10.533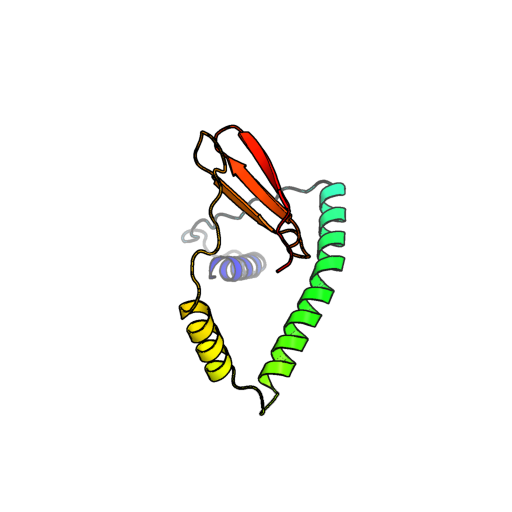 1.00 96.06 110 MET A CA 1
ATOM 859 C C . MET A 1 110 ? -2.148 12.013 -9.495 1.00 96.06 110 MET A C 1
ATOM 861 O O . MET A 1 110 ? -2.306 10.944 -8.903 1.00 96.06 110 MET A O 1
ATOM 865 N N . LEU A 1 111 ? -1.142 12.842 -9.222 1.00 96.12 111 LEU A N 1
ATOM 866 C CA . LEU A 1 111 ? -0.154 12.641 -8.165 1.00 96.12 111 LEU A CA 1
ATOM 867 C C . LEU A 1 111 ? -0.220 13.814 -7.188 1.00 96.12 111 LEU A C 1
ATOM 869 O O . LEU A 1 111 ? -0.118 14.965 -7.593 1.00 96.12 111 LEU A O 1
ATOM 873 N N . ALA A 1 112 ? -0.372 13.547 -5.897 1.00 97.06 112 ALA A N 1
ATOM 874 C CA . ALA A 1 112 ? -0.221 14.551 -4.850 1.00 97.06 112 ALA A CA 1
ATOM 875 C C . ALA A 1 112 ? 1.179 14.451 -4.238 1.00 97.06 112 ALA A C 1
ATOM 877 O O . ALA A 1 112 ? 1.630 13.348 -3.944 1.00 97.06 112 ALA A O 1
ATO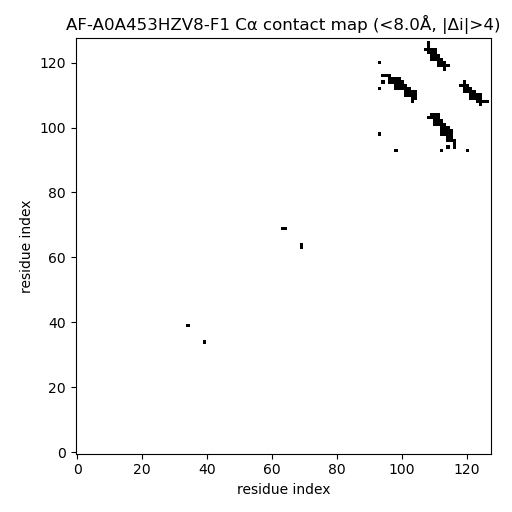M 878 N N . THR A 1 113 ? 1.846 15.581 -4.004 1.00 97.62 113 THR A N 1
ATOM 879 C CA . THR A 1 113 ? 3.154 15.658 -3.329 1.00 97.62 113 THR A CA 1
ATOM 880 C C . THR A 1 113 ? 3.105 16.624 -2.150 1.00 97.62 113 THR A C 1
ATOM 882 O O . THR A 1 113 ? 2.566 17.725 -2.285 1.00 97.62 113 THR A O 1
ATOM 885 N N . SER A 1 114 ? 3.706 16.248 -1.021 1.00 97.69 114 SER A N 1
ATOM 886 C CA . SER A 1 114 ? 3.853 17.088 0.176 1.00 97.69 114 SER A CA 1
ATOM 887 C C . SER A 1 114 ? 5.293 17.554 0.367 1.00 97.69 114 SER A C 1
ATOM 889 O O . SER A 1 114 ? 6.222 16.852 -0.021 1.00 97.69 114 SER A O 1
ATOM 891 N N . SER A 1 115 ? 5.488 18.721 0.986 1.00 97.81 115 SER A N 1
ATOM 892 C CA . SER A 1 115 ? 6.803 19.346 1.199 1.00 97.81 115 SER A CA 1
ATOM 893 C C . SER A 1 115 ? 6.962 19.910 2.616 1.00 97.81 115 SER A C 1
ATOM 895 O O . SER A 1 115 ? 5.980 20.242 3.284 1.00 97.81 115 SER A O 1
ATOM 897 N N . TRP A 1 116 ? 8.208 20.090 3.072 1.00 97.12 116 TRP A N 1
ATOM 898 C CA . TRP A 1 116 ? 8.544 20.841 4.297 1.00 97.12 116 TRP A CA 1
ATOM 899 C C . TRP A 1 116 ? 8.201 22.334 4.251 1.00 97.12 116 TRP A C 1
ATOM 901 O O . TRP A 1 116 ? 8.341 23.028 5.259 1.00 97.12 116 TRP A O 1
ATOM 911 N N . SER A 1 117 ? 7.762 22.855 3.107 1.00 95.06 117 SER A N 1
ATOM 912 C CA . SER A 1 117 ? 7.134 24.178 3.034 1.00 95.06 117 SER A CA 1
ATOM 913 C C . SER A 1 117 ? 5.731 24.207 3.654 1.00 95.06 117 SER A C 1
ATOM 915 O O . SER A 1 117 ? 5.200 25.288 3.887 1.00 95.06 117 SER A O 1
ATOM 917 N N . GLY A 1 118 ? 5.129 23.042 3.928 1.00 94.56 118 GLY A N 1
ATOM 918 C CA . GLY A 1 118 ? 3.727 22.923 4.334 1.00 94.56 118 GLY A CA 1
ATOM 919 C C . GLY A 1 118 ? 2.749 22.982 3.156 1.00 94.56 118 GLY A C 1
ATOM 920 O O . GLY A 1 118 ? 1.540 23.019 3.370 1.00 94.56 118 GLY A O 1
ATOM 921 N N . ILE A 1 119 ? 3.258 22.988 1.920 1.00 96.00 119 ILE A N 1
ATOM 922 C CA . ILE A 1 119 ? 2.452 23.030 0.700 1.00 96.00 119 ILE A CA 1
ATOM 923 C C . ILE A 1 119 ? 2.219 21.609 0.175 1.00 96.00 119 ILE A C 1
ATOM 925 O O . ILE A 1 119 ? 3.116 20.760 0.179 1.00 96.00 119 ILE A O 1
ATOM 929 N N . LEU A 1 120 ? 0.997 21.380 -0.308 1.00 95.75 120 LEU A N 1
ATOM 930 C CA . LEU A 1 120 ? 0.616 20.230 -1.120 1.00 95.75 120 LEU A CA 1
ATOM 931 C C . LEU A 1 120 ? 0.444 20.688 -2.569 1.00 95.75 120 LEU A C 1
ATOM 933 O O . LEU A 1 120 ? -0.298 21.634 -2.832 1.00 95.75 120 LEU A O 1
ATOM 937 N N . LYS A 1 121 ? 1.114 20.012 -3.501 1.00 95.88 121 LYS A N 1
ATOM 938 C CA . LYS A 1 121 ? 0.943 20.218 -4.946 1.00 95.88 121 LYS A CA 1
ATOM 939 C C . LYS A 1 121 ? 0.315 18.978 -5.563 1.00 95.88 121 LYS A C 1
ATOM 941 O O . LYS A 1 121 ? 0.534 17.868 -5.079 1.00 95.88 121 LYS A O 1
ATOM 946 N N . VAL A 1 122 ? -0.490 19.183 -6.600 1.00 96.38 122 VAL A N 1
ATOM 947 C CA . VAL A 1 122 ? -1.184 18.116 -7.318 1.00 96.38 122 VAL A CA 1
ATOM 948 C C . VAL A 1 122 ? -0.847 18.228 -8.796 1.00 96.38 122 VAL A C 1
ATOM 950 O O . VAL A 1 122 ? -1.035 19.284 -9.397 1.00 96.38 122 VAL A O 1
ATOM 953 N N . TRP A 1 123 ? -0.354 17.132 -9.352 1.00 94.62 123 TRP A N 1
ATOM 954 C CA . TRP A 1 123 ? 0.128 17.002 -10.719 1.00 94.62 123 TRP A CA 1
ATOM 955 C C . TRP A 1 123 ? -0.851 16.134 -11.499 1.00 94.62 123 TRP A C 1
ATOM 957 O O . TRP A 1 123 ? -1.376 15.157 -10.960 1.00 94.62 123 TRP A O 1
ATOM 967 N N . MET A 1 124 ? -1.102 16.482 -12.758 1.00 93.50 124 MET A N 1
ATOM 968 C CA . MET A 1 124 ? -1.811 15.594 -13.676 1.00 93.50 124 MET A CA 1
ATOM 969 C C . MET A 1 124 ? -0.790 14.671 -14.325 1.00 93.50 124 MET A C 1
ATOM 971 O O . MET A 1 124 ? 0.189 15.140 -14.902 1.00 93.50 124 MET A O 1
ATOM 975 N N . MET A 1 125 ? -1.023 13.370 -14.226 1.00 89.88 125 MET A N 1
ATOM 976 C CA . MET A 1 125 ? -0.203 12.377 -14.901 1.00 89.88 125 MET A CA 1
ATOM 977 C C . MET A 1 125 ? -0.666 12.290 -16.354 1.00 89.88 125 MET A C 1
ATOM 979 O O . MET A 1 125 ? -1.859 12.142 -16.625 1.00 89.88 125 MET A O 1
ATOM 983 N N . GLY A 1 126 ? 0.266 12.429 -17.295 1.00 75.50 126 GLY A N 1
ATOM 984 C CA . GLY A 1 126 ? -0.035 12.230 -18.709 1.00 75.50 126 GLY A CA 1
ATOM 985 C C . GLY A 1 126 ? -0.461 10.785 -18.970 1.00 75.50 126 GLY A C 1
ATOM 986 O O . GLY A 1 126 ? 0.122 9.855 -18.418 1.00 75.50 126 GLY A O 1
ATOM 987 N N . HIS A 1 127 ? -1.476 10.593 -19.812 1.00 60.91 127 HIS A N 1
ATOM 988 C CA . HIS A 1 127 ? -1.726 9.289 -20.420 1.00 60.91 127 HIS A CA 1
ATOM 989 C C . HIS A 1 127 ? -0.730 9.121 -21.576 1.00 60.91 127 HIS A C 1
ATOM 991 O O . HIS A 1 127 ? -0.747 9.943 -22.494 1.00 60.91 127 HIS A O 1
ATOM 997 N N . SER A 1 128 ? 0.143 8.111 -21.509 1.00 50.81 128 SER A N 1
ATOM 998 C CA . SER A 1 128 ? 0.954 7.673 -22.654 1.00 50.81 128 SER A CA 1
ATOM 999 C C . SER A 1 128 ? 0.088 6.979 -23.699 1.00 50.81 128 SER A C 1
ATOM 1001 O O . SER A 1 128 ? -0.718 6.120 -23.266 1.00 50.81 128 SER A O 1
#

Organism: Aegilops tauschii subsp. strangulata (NCBI:txid200361)

Solvent-accessible surface area (backbone atoms only — not comparable to full-atom values): 8279 Å² total; per-residue (Å²): 133,62,67,66,63,51,49,55,51,51,61,58,47,75,75,56,75,97,68,87,91,83,79,78,77,84,77,83,74,87,84,84,74,90,72,55,73,68,56,53,51,50,51,51,52,50,46,69,60,45,52,63,51,50,50,54,52,51,54,51,52,51,50,53,72,70,38,85,87,61,53,72,65,62,52,49,53,50,51,52,55,56,59,69,70,66,68,90,86,79,87,78,89,86,62,99,43,64,72,76,49,73,50,65,44,97,83,59,50,31,37,37,37,34,30,79,78,76,50,76,50,76,45,77,49,80,86,129

Nearest PDB structures (foldseek):
  8qo9-assembly1_F  TM=9.070E-01  e=1.788E-04  Homo sapiens
  7wb4-assembly1_d  TM=8.980E-01  e=8.607E-02  Xenopus laevis
  7wb4-assembly1_D  TM=8.946E-01  e=9.198E-02  Xenopus laevis
  8y6p-assembly1_Q  TM=8.090E-01  e=6.311E-01  Drosophila melanogaster
  5grs-assembly1_A  TM=7.206E-01  e=3.472E-01  Schizosaccharomyces pombe 972h-

Sequence (128 aa):
DGQFDRLLRVQEDEQGAPGDDDDMEQIQYPFFTEGTNQLLQARVDIAMYSLPRAKARVDRAKRRLADLDEDPEAEADLVVKQAGDFVLECSEIGDDRPLTGCSFSRDASMLATSSWSGILKVWMMGHS

pLDDT: mean 86.5, std 16.11, range [46.34, 98.62]

Mean predicted aligned error: 11.18 Å

Foldseek 3Di:
DVLVVVVVVVVVVVVPDDDDDDDDDPRDDDDDDDDDPVVVVVVVVCCVVVVVVVVVVVVVVVVLVPDPPRDVVVVVVVVVVVVVPDDDPDDDDPDPFDWDDKDADPVNQKMWIHGPVRDIDIDGDDDD

Secondary structure (DSSP, 8-state):
--HHHHHHHHHHHTTS----SS------PPPPPPPPHHHHHHHHHHHHHHHHHHHHHHHHHHHHHH-SS--HHHHHHHHHHHHHT----------SS-EEEEEE-TTSSEEEEEETTS-EEEEEPPP-